Protein AF-A0A377K0C2-F1 (afdb_monomer)

Secondary structure (DSSP, 8-state):
--EEEE--S--SSSTTTTTSEEETTEEHHHHHHHHHHHTT--GGGEEEEES-TTHHHHHHHTT-EEEE-------

Nearest PDB structures (foldseek):
  1qwj-assembly2_D  TM=8.305E-01  e=7.983E-03  Mus musculus
  3pol-assembly1_A  TM=7.953E-01  e=1.274E-02  Acinetobacter baumannii ATCC 17978
  2b0c-assembly1_A  TM=7.031E-01  e=1.274E+00  Escherichia coli K-12
  4dfd-assembly2_B  TM=5.990E-01  e=1.191E+00  Bacteroides thetaiotaomicron
  4l4u-assembly1_A-2  TM=5.268E-01  e=1.191E+00  Aquifex aeolicus VF5

Organism: Escherichia coli (NCBI:txid562)

Solvent-accessible surface area (backbone atoms only — not comparable to full-atom values): 4477 Å² total; per-residue (Å²): 134,74,47,78,43,83,49,66,57,83,42,88,89,49,71,35,56,43,74,37,72,72,56,98,76,33,19,53,48,53,54,50,53,51,53,42,47,76,71,70,49,57,41,88,37,33,34,40,36,22,65,52,74,81,54,42,61,62,23,58,79,66,56,31,41,67,39,86,40,78,81,77,77,84,127

Structure (mmCIF, N/CA/C/O backbone):
data_AF-A0A377K0C2-F1
#
_entry.id   AF-A0A377K0C2-F1
#
loop_
_atom_site.group_PDB
_atom_site.id
_atom_site.type_symbol
_atom_site.label_atom_id
_atom_site.label_alt_id
_atom_site.label_comp_id
_atom_site.label_asym_id
_atom_site.label_entity_id
_atom_site.label_seq_id
_atom_site.pdbx_PDB_ins_code
_atom_site.Cartn_x
_atom_site.Cartn_y
_atom_site.Cartn_z
_atom_site.occupancy
_atom_site.B_iso_or_equiv
_atom_site.auth_seq_id
_atom_site.auth_comp_id
_atom_site.auth_asym_id
_atom_site.auth_atom_id
_atom_site.pdbx_PDB_model_num
ATOM 1 N N . MET A 1 1 ? -18.893 -1.878 7.291 1.00 88.19 1 MET A N 1
ATOM 2 C CA . MET A 1 1 ? -18.551 -1.660 5.868 1.00 88.19 1 MET A CA 1
ATOM 3 C C . MET A 1 1 ? -17.153 -2.207 5.629 1.00 88.19 1 MET A C 1
ATOM 5 O O . MET A 1 1 ? -16.347 -2.113 6.543 1.00 88.19 1 MET A O 1
ATOM 9 N N . LYS A 1 2 ? -16.881 -2.812 4.470 1.00 95.94 2 LYS A N 1
ATOM 10 C CA . LYS A 1 2 ? -15.533 -3.253 4.074 1.00 95.94 2 LYS A CA 1
ATOM 11 C C . LYS A 1 2 ? -15.160 -2.561 2.769 1.00 95.94 2 LYS A C 1
ATOM 13 O O . LYS A 1 2 ? -16.035 -2.374 1.925 1.00 95.94 2 LYS A O 1
ATOM 18 N N . VAL A 1 3 ? -13.891 -2.200 2.615 1.00 97.81 3 VAL A N 1
ATOM 19 C CA . VAL A 1 3 ? -13.357 -1.577 1.399 1.00 97.81 3 VAL A CA 1
ATOM 20 C C . VAL A 1 3 ? -12.327 -2.510 0.792 1.00 97.81 3 VAL A C 1
ATOM 22 O O . VAL A 1 3 ? -11.428 -2.970 1.489 1.00 97.81 3 VAL A O 1
ATOM 25 N N . ILE A 1 4 ? -12.444 -2.766 -0.507 1.00 97.19 4 ILE A N 1
ATOM 26 C CA . ILE A 1 4 ? -11.420 -3.467 -1.274 1.00 97.19 4 ILE A CA 1
ATOM 27 C C . ILE A 1 4 ? -10.844 -2.525 -2.325 1.00 97.19 4 ILE A C 1
ATOM 29 O O . ILE A 1 4 ? -11.586 -1.878 -3.063 1.00 97.19 4 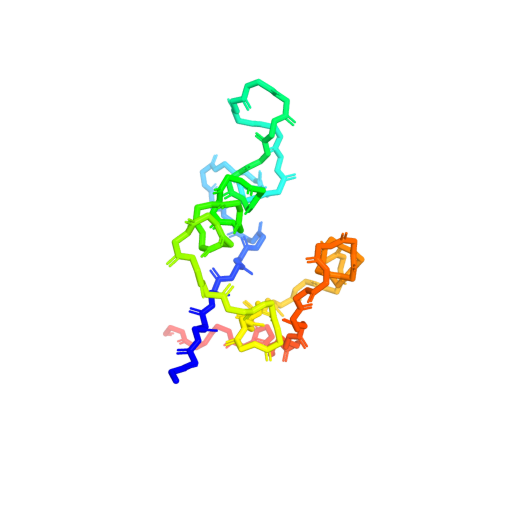ILE A O 1
ATOM 33 N N . ILE A 1 5 ? -9.518 -2.440 -2.381 1.00 96.69 5 ILE A N 1
ATOM 34 C CA . ILE A 1 5 ? -8.785 -1.631 -3.352 1.00 96.69 5 ILE A CA 1
ATOM 35 C C . ILE A 1 5 ? -7.969 -2.580 -4.224 1.00 96.69 5 ILE A C 1
ATOM 37 O O . ILE A 1 5 ? -6.989 -3.159 -3.748 1.00 96.69 5 ILE A O 1
ATOM 41 N N . PRO A 1 6 ? -8.344 -2.757 -5.498 1.00 94.31 6 PRO A N 1
ATOM 42 C CA . PRO A 1 6 ? -7.486 -3.418 -6.465 1.00 94.31 6 PRO A CA 1
ATOM 43 C C . PRO A 1 6 ? -6.252 -2.550 -6.731 1.00 94.31 6 PRO A C 1
ATOM 45 O O . PRO A 1 6 ? -6.367 -1.428 -7.228 1.00 94.31 6 PRO A O 1
ATOM 48 N N . LEU A 1 7 ? -5.068 -3.072 -6.422 1.00 94.81 7 LEU A N 1
ATOM 49 C CA . LEU A 1 7 ? -3.793 -2.426 -6.698 1.00 94.81 7 LEU A CA 1
ATOM 50 C C . LEU A 1 7 ? -2.995 -3.312 -7.649 1.00 94.81 7 LEU A C 1
ATOM 52 O O . LEU A 1 7 ? -2.463 -4.342 -7.262 1.00 94.81 7 LEU A O 1
ATOM 56 N N . GLN A 1 8 ? -2.917 -2.883 -8.905 1.00 90.00 8 GLN A N 1
ATOM 57 C CA . GLN A 1 8 ? -2.128 -3.550 -9.938 1.00 90.00 8 GLN A CA 1
ATOM 58 C C . GLN A 1 8 ? -0.779 -2.853 -10.109 1.00 90.00 8 GLN A C 1
ATOM 60 O O . GLN A 1 8 ? -0.718 -1.618 -10.159 1.00 90.00 8 GLN A O 1
ATOM 65 N N . THR A 1 9 ? 0.295 -3.620 -10.260 1.00 86.44 9 THR A N 1
ATOM 66 C CA . THR A 1 9 ? 1.630 -3.091 -10.590 1.00 86.44 9 THR A CA 1
ATOM 67 C C . THR A 1 9 ? 1.940 -3.192 -12.087 1.00 86.44 9 THR A C 1
ATOM 69 O O . THR A 1 9 ? 2.787 -2.454 -12.593 1.00 86.44 9 THR A O 1
ATOM 7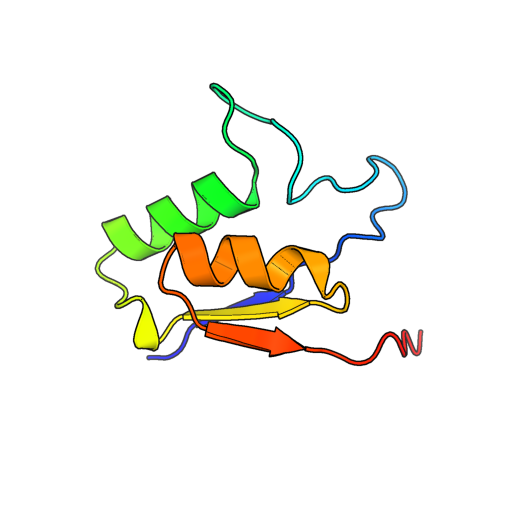2 N N . CYS A 1 10 ? 1.181 -4.006 -12.829 1.00 85.19 10 CYS A N 1
ATOM 73 C CA . CYS A 1 10 ? 1.326 -4.264 -14.268 1.00 85.19 10 CYS A CA 1
ATOM 74 C C . CYS A 1 10 ? 0.694 -3.196 -15.190 1.00 85.19 10 CYS A C 1
ATOM 76 O O . CYS A 1 10 ? 0.092 -3.511 -16.216 1.00 85.19 10 CYS A O 1
ATOM 78 N N . SER A 1 11 ? 0.785 -1.918 -14.826 1.00 83.38 11 SER A N 1
ATOM 79 C CA . SER A 1 11 ? 0.256 -0.829 -15.657 1.00 83.38 11 SER A CA 1
ATOM 80 C C . SER A 1 11 ? 1.041 -0.694 -16.973 1.00 83.38 11 SER A C 1
ATOM 82 O O . SER A 1 11 ? 2.268 -0.649 -16.959 1.00 83.38 11 SER A O 1
ATOM 84 N N . THR A 1 12 ? 0.328 -0.612 -18.103 1.00 86.88 12 THR A N 1
ATOM 85 C CA . THR A 1 12 ? 0.908 -0.678 -19.460 1.00 86.88 12 THR A CA 1
ATOM 86 C C . THR A 1 12 ? 1.591 0.611 -19.910 1.00 86.88 12 THR A C 1
ATOM 88 O O . THR A 1 12 ? 2.626 0.559 -20.562 1.00 86.88 12 THR A O 1
ATOM 91 N N . ARG A 1 13 ? 1.020 1.776 -19.576 1.00 91.19 13 ARG A N 1
ATOM 92 C CA . ARG A 1 13 ? 1.554 3.089 -19.989 1.00 91.19 13 ARG A CA 1
ATOM 93 C C . ARG A 1 13 ? 2.548 3.665 -18.984 1.00 91.19 13 ARG A C 1
ATOM 95 O O . ARG A 1 13 ? 3.542 4.257 -19.377 1.00 91.19 13 ARG A O 1
ATOM 102 N N . VAL A 1 14 ? 2.252 3.520 -17.694 1.00 91.19 14 VAL A N 1
ATOM 103 C CA . VAL A 1 14 ? 3.095 4.024 -16.600 1.00 91.19 14 VAL A CA 1
ATOM 104 C C . VAL A 1 14 ? 3.411 2.851 -15.678 1.00 91.19 14 VAL A C 1
ATOM 106 O O . VAL A 1 14 ? 2.521 2.444 -14.922 1.00 91.19 14 VAL A O 1
ATOM 109 N N . PRO A 1 15 ? 4.618 2.268 -15.746 1.00 90.12 15 PRO A N 1
ATOM 110 C CA . PRO A 1 15 ? 5.003 1.144 -14.900 1.00 90.12 15 PRO A CA 1
ATOM 111 C C . PRO A 1 15 ? 4.832 1.483 -13.420 1.00 90.12 15 PRO A C 1
ATOM 113 O O . PRO A 1 15 ? 5.149 2.593 -13.000 1.00 90.12 15 PRO A O 1
ATOM 116 N N . LYS A 1 16 ? 4.311 0.539 -12.624 1.00 91.88 16 LYS A N 1
ATOM 117 C CA . LYS A 1 16 ? 4.158 0.703 -11.168 1.00 91.88 16 LYS A CA 1
ATOM 118 C C . LYS A 1 16 ? 3.397 1.976 -10.739 1.00 91.88 16 LYS A C 1
ATOM 120 O O . LYS A 1 16 ? 3.568 2.431 -9.612 1.00 91.88 16 LYS A O 1
ATOM 125 N N . LYS A 1 17 ? 2.501 2.516 -11.587 1.00 93.38 17 LYS A N 1
ATOM 126 C CA . LYS A 1 17 ? 1.790 3.801 -11.368 1.00 93.38 17 LYS A CA 1
ATOM 127 C C . LYS A 1 17 ? 1.211 4.001 -9.964 1.00 93.38 17 LYS A C 1
ATOM 129 O O . LYS A 1 17 ? 1.133 5.123 -9.488 1.00 93.38 17 LYS A O 1
ATOM 134 N N . ASN A 1 18 ? 0.764 2.918 -9.328 1.00 95.38 18 ASN A N 1
ATOM 135 C CA . ASN A 1 18 ? 0.079 2.986 -8.047 1.00 95.38 18 ASN A CA 1
ATOM 136 C C . ASN A 1 18 ? 1.037 3.166 -6.861 1.00 95.38 18 ASN A C 1
ATOM 138 O O . ASN A 1 18 ? 0.577 3.569 -5.802 1.00 95.38 18 ASN A O 1
ATOM 142 N N . ILE A 1 19 ? 2.330 2.876 -7.031 1.00 95.19 19 ILE A N 1
ATOM 143 C CA . ILE A 1 19 ? 3.312 2.787 -5.936 1.00 95.19 19 ILE A CA 1
ATOM 144 C C . ILE A 1 19 ? 4.565 3.648 -6.157 1.00 95.19 19 ILE A C 1
ATOM 146 O O . ILE A 1 19 ? 5.448 3.671 -5.309 1.00 95.19 19 ILE A O 1
ATOM 150 N N . ILE A 1 20 ? 4.661 4.353 -7.287 1.00 94.81 20 ILE A N 1
ATOM 151 C CA . ILE A 1 20 ? 5.716 5.347 -7.537 1.00 94.81 20 ILE A CA 1
ATOM 152 C C . ILE A 1 20 ? 5.269 6.746 -7.081 1.00 94.81 20 ILE A C 1
ATOM 154 O O . ILE A 1 20 ? 4.059 6.982 -7.000 1.00 94.81 20 ILE A O 1
ATOM 158 N N . PRO A 1 21 ? 6.204 7.685 -6.825 1.00 96.94 21 PRO A N 1
ATOM 159 C CA . PRO A 1 21 ? 5.860 9.062 -6.476 1.00 96.94 21 PRO A CA 1
ATOM 160 C C . PRO A 1 21 ? 4.954 9.723 -7.524 1.00 96.94 21 PRO A C 1
ATOM 162 O O . PRO A 1 21 ? 5.192 9.609 -8.727 1.00 96.94 21 PRO A O 1
ATOM 165 N N . PHE A 1 22 ? 3.929 10.433 -7.054 1.00 96.62 22 PHE A N 1
ATOM 166 C CA . PHE A 1 22 ? 2.951 11.147 -7.877 1.00 96.62 22 PHE A CA 1
ATOM 167 C C . PHE A 1 22 ? 2.779 12.605 -7.434 1.00 96.62 22 PHE A C 1
ATOM 169 O O . PHE A 1 22 ? 2.958 13.510 -8.244 1.00 96.62 22 PHE A O 1
ATOM 176 N N . TYR A 1 23 ? 2.473 12.850 -6.156 1.00 97.62 23 TYR A N 1
ATOM 177 C CA . TYR A 1 23 ? 2.248 14.201 -5.630 1.00 97.62 23 TYR A CA 1
ATOM 178 C C . TYR A 1 23 ? 2.894 14.362 -4.256 1.00 97.62 23 TYR A C 1
ATOM 180 O O . TYR A 1 23 ? 2.672 13.536 -3.378 1.00 97.62 23 TYR A O 1
ATOM 188 N N . ASN A 1 24 ? 3.707 15.408 -4.073 1.00 96.56 24 ASN A N 1
ATOM 189 C CA . ASN A 1 24 ? 4.443 15.681 -2.829 1.00 96.56 24 ASN A CA 1
ATOM 190 C C . ASN A 1 24 ? 5.199 14.459 -2.269 1.00 96.56 24 ASN A C 1
ATOM 192 O O . ASN A 1 24 ? 5.2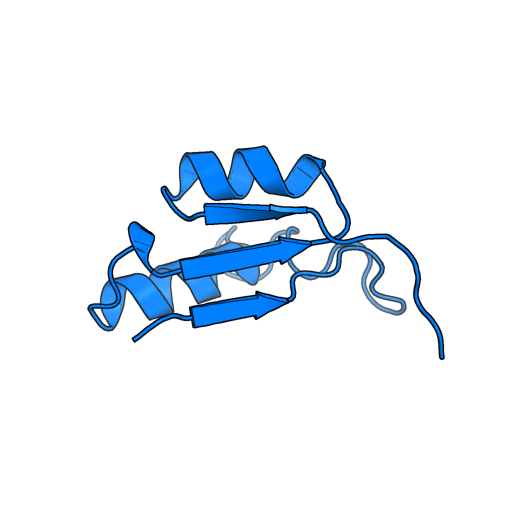13 14.216 -1.068 1.00 96.56 24 ASN A O 1
ATOM 196 N N . GLY A 1 25 ? 5.804 13.657 -3.152 1.00 96.00 25 GLY A N 1
ATOM 197 C CA . GLY A 1 25 ? 6.524 12.434 -2.775 1.00 96.00 25 GLY A CA 1
ATOM 198 C C . GLY A 1 25 ? 5.630 11.229 -2.453 1.00 96.00 25 GLY A C 1
ATOM 199 O O . GLY A 1 25 ? 6.147 10.127 -2.308 1.00 96.00 25 GLY A O 1
ATOM 200 N N . MET A 1 26 ? 4.309 11.403 -2.410 1.00 97.31 26 MET A N 1
ATOM 201 C CA . MET A 1 26 ? 3.342 10.334 -2.165 1.00 97.31 26 MET A CA 1
ATOM 202 C C . MET A 1 26 ? 2.954 9.616 -3.455 1.00 97.31 26 MET A C 1
ATOM 204 O O . MET A 1 26 ? 2.816 10.244 -4.510 1.00 97.31 26 MET A O 1
ATOM 208 N N . SER A 1 27 ? 2.718 8.308 -3.365 1.00 97.31 27 SER A N 1
ATOM 209 C CA . SER A 1 27 ? 2.137 7.519 -4.453 1.00 97.31 27 SER A CA 1
ATOM 210 C C . SER A 1 27 ? 0.608 7.633 -4.507 1.00 97.31 27 SER A C 1
ATOM 212 O O . SER A 1 27 ? -0.039 8.123 -3.579 1.00 97.31 27 SER A O 1
ATOM 214 N N . LEU A 1 28 ? -0.008 7.140 -5.588 1.00 96.88 28 LEU A N 1
ATOM 215 C CA . LEU A 1 28 ? -1.473 7.045 -5.670 1.00 96.88 28 LEU A CA 1
ATOM 216 C C . LEU A 1 28 ? -2.054 6.134 -4.579 1.00 96.88 28 LEU A C 1
ATOM 218 O O . LEU A 1 28 ? -3.153 6.398 -4.087 1.00 96.88 28 LEU A O 1
ATOM 222 N N . PHE A 1 29 ? -1.327 5.079 -4.203 1.00 97.31 29 PHE A N 1
ATOM 223 C CA . PHE A 1 29 ? -1.679 4.225 -3.077 1.00 97.31 29 PHE A CA 1
ATOM 224 C C . PHE A 1 29 ? -1.714 5.026 -1.777 1.00 97.31 29 PHE A C 1
ATOM 226 O O . PHE A 1 29 ? -2.748 5.029 -1.112 1.00 97.31 29 PHE A O 1
ATOM 233 N N . ASP A 1 30 ? -0.645 5.762 -1.462 1.00 97.75 30 ASP A N 1
ATOM 234 C CA . ASP A 1 30 ? -0.561 6.560 -0.232 1.00 97.75 30 ASP A CA 1
ATOM 235 C C . ASP A 1 30 ? -1.733 7.533 -0.114 1.00 97.75 30 ASP A C 1
ATOM 237 O O . ASP A 1 30 ? -2.454 7.532 0.884 1.00 97.75 30 ASP A O 1
ATOM 241 N N . ILE A 1 31 ? -1.971 8.300 -1.179 1.00 98.19 31 ILE A N 1
ATOM 242 C CA . ILE A 1 31 ? -3.046 9.294 -1.233 1.00 98.19 31 ILE A CA 1
ATOM 243 C C . ILE A 1 31 ? -4.405 8.623 -1.020 1.00 98.19 31 ILE A C 1
ATOM 245 O O . ILE A 1 31 ? -5.257 9.146 -0.302 1.00 98.19 31 ILE A O 1
ATOM 249 N N . LYS A 1 32 ? -4.632 7.45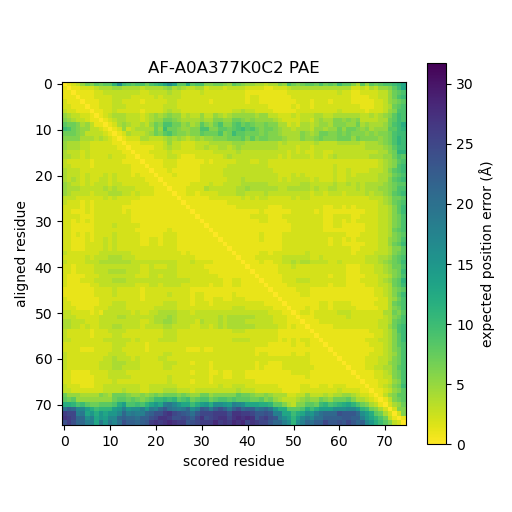3 -1.630 1.00 98.00 32 LYS A N 1
ATOM 250 C CA . LYS A 1 32 ? -5.904 6.741 -1.487 1.00 98.00 32 LYS A CA 1
ATOM 251 C C . LYS A 1 32 ? -6.106 6.214 -0.068 1.00 98.00 32 LYS A C 1
ATOM 253 O O . LYS A 1 32 ? -7.222 6.312 0.440 1.00 98.00 32 LYS A O 1
ATOM 258 N N . ILE A 1 33 ? -5.068 5.664 0.560 1.00 98.00 33 ILE A N 1
ATOM 259 C CA . ILE A 1 33 ? -5.160 5.189 1.942 1.00 98.00 33 ILE A CA 1
ATOM 260 C C . ILE A 1 33 ? -5.466 6.353 2.878 1.00 98.00 33 ILE A C 1
ATOM 262 O O . ILE A 1 33 ? -6.434 6.272 3.629 1.00 98.00 33 ILE A O 1
ATOM 266 N N . GLU A 1 34 ? -4.736 7.463 2.775 1.00 97.75 34 GLU A N 1
ATOM 267 C CA . GLU A 1 34 ? -4.990 8.636 3.618 1.00 97.75 34 GLU A CA 1
ATOM 268 C C . GLU A 1 34 ? -6.402 9.190 3.441 1.00 97.75 34 GLU A C 1
ATOM 270 O O . GLU A 1 34 ? -7.065 9.495 4.428 1.00 97.75 34 GLU A O 1
ATOM 275 N N . GLN A 1 35 ? -6.917 9.250 2.210 1.00 98.00 35 GLN A N 1
ATOM 276 C CA . GLN A 1 35 ? -8.305 9.652 1.965 1.00 98.00 35 GLN A CA 1
ATOM 277 C C . GLN A 1 35 ? -9.312 8.769 2.715 1.00 98.00 35 GLN A C 1
ATOM 279 O O . GLN A 1 35 ? -10.267 9.286 3.294 1.00 98.00 35 GLN A O 1
ATOM 284 N N . LEU A 1 36 ? -9.113 7.446 2.714 1.00 98.12 36 LEU A N 1
ATOM 285 C CA . LEU A 1 36 ? -10.013 6.513 3.397 1.00 98.12 36 LEU A CA 1
ATOM 286 C C . LEU A 1 36 ? -9.917 6.656 4.917 1.00 98.12 36 LEU A C 1
ATOM 288 O O . LEU A 1 36 ? -10.951 6.749 5.581 1.00 98.12 36 LEU A O 1
ATOM 292 N N . LEU A 1 37 ? -8.699 6.742 5.453 1.00 97.25 37 LEU A N 1
ATOM 293 C CA . LEU A 1 37 ? -8.474 6.938 6.885 1.00 97.25 37 LEU A CA 1
ATOM 294 C C . LEU A 1 37 ? -9.087 8.261 7.366 1.00 97.25 37 LEU A C 1
ATOM 296 O O . LEU A 1 37 ? -9.842 8.274 8.337 1.00 97.25 37 LEU A O 1
ATOM 300 N N . ASN A 1 38 ? -8.870 9.350 6.624 1.00 98.00 38 ASN A N 1
ATOM 301 C CA . ASN A 1 38 ? -9.427 10.670 6.933 1.00 98.00 38 ASN A CA 1
ATOM 302 C C . ASN A 1 38 ? -10.958 10.717 6.803 1.00 98.00 38 ASN A C 1
ATOM 304 O O . ASN A 1 38 ? -11.603 11.540 7.447 1.00 98.00 38 ASN A O 1
ATOM 308 N N . SER A 1 39 ? -11.558 9.819 6.014 1.00 97.50 39 SER A N 1
ATOM 309 C CA . SER A 1 39 ? -13.019 9.661 5.935 1.00 97.50 39 SER A CA 1
ATOM 310 C C . SER A 1 39 ? -13.624 8.850 7.093 1.00 97.50 39 SER A C 1
ATOM 312 O O . SER A 1 39 ? -14.832 8.618 7.116 1.00 97.50 39 SER A O 1
ATOM 314 N N . GLY A 1 40 ? -12.806 8.410 8.057 1.00 97.44 40 GLY A N 1
ATOM 315 C CA . GLY A 1 40 ? -13.243 7.632 9.218 1.00 97.44 40 GLY A CA 1
ATOM 316 C C . GLY A 1 40 ? -13.360 6.128 8.960 1.00 97.44 40 GLY A C 1
ATOM 317 O O . GLY A 1 40 ? -13.926 5.405 9.785 1.00 97.44 40 GLY A O 1
ATO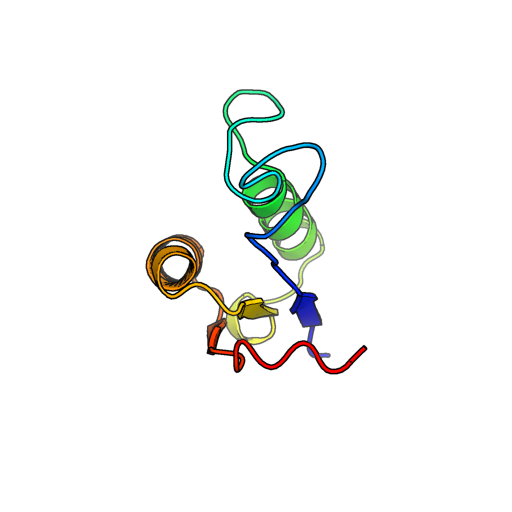M 318 N N . ILE A 1 41 ? -12.842 5.627 7.832 1.00 98.06 41 ILE A N 1
ATOM 319 C CA . ILE A 1 41 ? -12.804 4.186 7.569 1.00 98.06 41 ILE A CA 1
ATOM 320 C C . ILE A 1 41 ? -11.671 3.567 8.373 1.00 98.06 41 ILE A C 1
ATOM 322 O O . ILE A 1 41 ? -10.514 3.971 8.271 1.00 98.06 41 ILE A O 1
ATOM 326 N N . LYS A 1 42 ? -12.018 2.557 9.169 1.00 97.94 42 LYS A N 1
ATOM 327 C CA . LYS A 1 42 ? -11.057 1.904 10.048 1.00 97.94 42 LYS A CA 1
ATOM 328 C C . LYS A 1 42 ? -10.079 1.032 9.244 1.00 97.94 42 LYS A C 1
ATOM 330 O O . LYS A 1 42 ? -10.558 0.263 8.396 1.00 97.94 42 LYS A O 1
ATOM 335 N N . PRO A 1 43 ? -8.759 1.106 9.500 1.00 97.69 43 PRO A N 1
ATOM 336 C CA . PRO A 1 43 ? -7.736 0.375 8.747 1.00 97.69 43 PRO A CA 1
ATOM 337 C C . PRO A 1 43 ? -8.011 -1.128 8.615 1.00 97.69 43 PRO A C 1
ATOM 339 O O . PRO A 1 43 ? -7.881 -1.695 7.530 1.00 97.69 43 PRO A O 1
ATOM 342 N N . GLU A 1 44 ? -8.509 -1.761 9.681 1.00 97.62 44 GLU A N 1
ATOM 343 C CA . GLU A 1 44 ? -8.812 -3.194 9.733 1.00 97.62 44 GLU A CA 1
ATOM 344 C C . GLU A 1 44 ? -9.940 -3.623 8.780 1.00 97.62 44 GLU A C 1
ATOM 346 O O . GLU A 1 44 ? -10.129 -4.814 8.531 1.00 97.62 44 GLU A O 1
ATOM 351 N N . THR A 1 45 ? -10.686 -2.665 8.221 1.00 98.19 45 THR A N 1
ATOM 352 C CA . THR A 1 45 ? -11.750 -2.908 7.233 1.00 98.19 45 THR A CA 1
ATOM 353 C C . THR A 1 45 ? -11.322 -2.651 5.787 1.00 98.19 45 THR A C 1
ATOM 355 O O . THR A 1 45 ? -12.118 -2.881 4.869 1.00 98.19 45 THR A O 1
ATOM 358 N N . ILE A 1 46 ? -10.085 -2.186 5.579 1.00 98.56 46 ILE A N 1
ATOM 359 C CA . ILE A 1 46 ? -9.505 -1.888 4.269 1.00 98.56 46 ILE A CA 1
ATOM 360 C C . ILE A 1 46 ? -8.655 -3.078 3.827 1.00 98.56 46 ILE A C 1
ATOM 362 O O . ILE A 1 46 ? -7.809 -3.564 4.577 1.00 98.56 46 ILE A O 1
ATOM 366 N N . TYR A 1 47 ? -8.882 -3.538 2.600 1.00 98.31 47 TYR A N 1
ATOM 367 C CA . TYR A 1 47 ? -8.185 -4.668 1.999 1.00 98.31 47 TYR A CA 1
ATOM 368 C C . TYR A 1 47 ? -7.577 -4.270 0.656 1.00 98.31 47 TYR A C 1
ATOM 370 O O . TYR A 1 47 ? -8.279 -3.813 -0.246 1.00 98.31 47 TYR A O 1
ATOM 378 N N . ILE A 1 48 ? -6.276 -4.480 0.500 1.00 97.94 48 ILE A N 1
ATOM 379 C CA . ILE A 1 48 ? -5.522 -4.180 -0.716 1.00 97.94 48 ILE A CA 1
ATOM 380 C C . ILE A 1 48 ? -5.307 -5.478 -1.470 1.00 97.94 48 ILE A C 1
ATOM 382 O O . ILE A 1 48 ? -4.551 -6.343 -1.033 1.00 97.94 48 ILE A O 1
ATOM 386 N N . SER A 1 49 ? -6.001 -5.624 -2.596 1.00 96.31 49 SER A N 1
ATOM 387 C CA . SER A 1 49 ? -5.900 -6.808 -3.439 1.00 96.31 49 SER A CA 1
ATOM 388 C C . SER A 1 49 ? -4.877 -6.578 -4.541 1.00 96.31 49 SER A C 1
ATOM 390 O O . SER A 1 49 ? -5.088 -5.734 -5.412 1.00 96.31 49 SER A O 1
ATOM 392 N N . SER A 1 50 ? -3.777 -7.324 -4.511 1.00 95.00 50 SER A N 1
ATOM 393 C CA . SER A 1 50 ? -2.660 -7.142 -5.441 1.00 95.00 50 SER A CA 1
ATOM 394 C C . SER A 1 50 ? -2.024 -8.473 -5.811 1.00 95.00 50 SER A C 1
ATOM 396 O O . SER A 1 50 ? -1.938 -9.392 -5.001 1.00 95.00 50 SER A O 1
ATOM 398 N N . GLU A 1 51 ? -1.556 -8.566 -7.051 1.00 92.50 51 GLU A N 1
ATOM 399 C CA . GLU A 1 51 ? -0.765 -9.688 -7.562 1.00 92.50 51 GLU A CA 1
ATOM 400 C C . GLU A 1 51 ? 0.732 -9.603 -7.224 1.00 92.50 51 GLU A C 1
ATOM 402 O O . GLU A 1 51 ? 1.516 -10.492 -7.573 1.00 92.50 51 GLU A O 1
ATOM 407 N N . ALA A 1 52 ? 1.149 -8.501 -6.603 1.00 92.88 52 ALA A N 1
ATOM 408 C CA . ALA A 1 52 ? 2.541 -8.188 -6.339 1.00 92.88 52 ALA A CA 1
ATOM 409 C C . ALA A 1 52 ? 2.827 -8.239 -4.836 1.00 92.88 52 ALA A C 1
ATOM 411 O O . ALA A 1 52 ? 2.355 -7.397 -4.074 1.00 92.88 52 ALA A O 1
ATOM 412 N N . GLN A 1 53 ? 3.650 -9.207 -4.424 1.00 92.88 53 GLN A N 1
ATOM 413 C CA . GLN A 1 53 ? 4.020 -9.413 -3.021 1.00 92.88 53 GLN A CA 1
ATOM 414 C C . GLN A 1 53 ? 4.750 -8.205 -2.409 1.00 92.88 5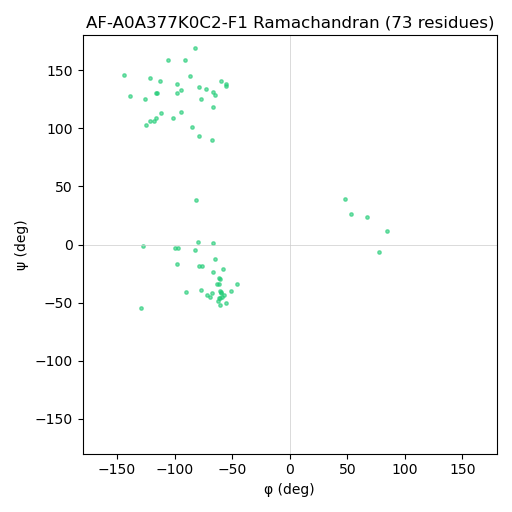3 GLN A C 1
ATOM 416 O O . GLN A 1 53 ? 4.615 -7.958 -1.215 1.00 92.88 53 GLN A O 1
ATOM 421 N N . GLU A 1 54 ? 5.467 -7.421 -3.224 1.00 91.06 54 GLU A N 1
ATOM 422 C CA . GLU A 1 54 ? 6.143 -6.180 -2.801 1.00 91.06 54 GLU A CA 1
ATOM 423 C C . GLU A 1 54 ? 5.182 -5.137 -2.201 1.00 91.06 54 GLU A C 1
ATOM 425 O O . GLU A 1 54 ? 5.599 -4.285 -1.429 1.00 91.06 54 GLU A O 1
ATOM 430 N N . VAL A 1 55 ? 3.883 -5.231 -2.496 1.00 94.81 55 VAL A N 1
ATOM 431 C CA . VAL A 1 55 ? 2.855 -4.330 -1.952 1.00 94.81 55 VAL A CA 1
ATOM 432 C C . VAL A 1 55 ? 2.520 -4.660 -0.494 1.00 94.81 55 VAL A C 1
ATOM 434 O O . VAL A 1 55 ? 1.980 -3.811 0.214 1.00 94.81 55 VAL A O 1
ATOM 437 N N . LYS A 1 56 ? 2.852 -5.866 -0.010 1.00 96.94 56 LYS A N 1
ATOM 438 C CA . LYS A 1 56 ? 2.535 -6.274 1.363 1.00 96.94 56 LYS A CA 1
ATOM 439 C C . LYS A 1 56 ? 3.198 -5.360 2.394 1.00 96.94 56 LYS A C 1
ATOM 441 O O . LYS A 1 56 ? 2.505 -4.916 3.300 1.00 96.94 56 LYS A O 1
ATOM 446 N N . SER A 1 57 ? 4.485 -5.042 2.238 1.00 96.50 57 SER A N 1
ATOM 447 C CA . SER A 1 57 ? 5.184 -4.165 3.188 1.00 96.50 57 SER A CA 1
ATOM 448 C C . SER A 1 57 ? 4.531 -2.785 3.254 1.00 96.50 57 SER A C 1
ATOM 450 O O . SER A 1 57 ? 4.292 -2.275 4.337 1.00 96.50 57 SER A O 1
ATOM 452 N N . MET A 1 58 ? 4.111 -2.243 2.106 1.00 95.81 58 MET A N 1
ATOM 453 C CA . MET A 1 58 ? 3.387 -0.970 2.053 1.00 95.81 58 MET A C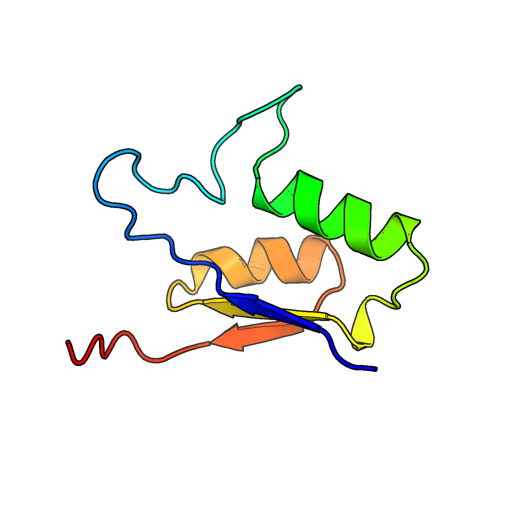A 1
ATOM 454 C C . MET A 1 58 ? 2.037 -1.028 2.784 1.00 95.81 58 MET A C 1
ATOM 456 O O . MET A 1 58 ? 1.593 -0.031 3.342 1.00 95.81 58 MET A O 1
ATOM 460 N N . CYS A 1 59 ? 1.355 -2.178 2.764 1.00 97.56 59 CYS A N 1
ATOM 461 C CA . CYS A 1 59 ? 0.110 -2.370 3.512 1.00 97.56 59 CYS A CA 1
ATOM 462 C C . CYS A 1 59 ? 0.374 -2.456 5.016 1.00 97.56 59 CYS A C 1
ATOM 464 O O . CYS A 1 59 ? -0.340 -1.817 5.790 1.00 97.56 59 CYS A O 1
ATOM 466 N N . ASP A 1 60 ? 1.412 -3.204 5.403 1.00 97.44 60 ASP A N 1
ATOM 467 C CA . ASP A 1 60 ? 1.843 -3.354 6.793 1.00 97.44 60 ASP A CA 1
ATOM 468 C C . ASP A 1 60 ? 2.204 -1.976 7.390 1.00 97.44 60 ASP A C 1
ATOM 470 O O . ASP A 1 60 ? 1.699 -1.623 8.456 1.00 97.44 60 ASP A O 1
ATOM 474 N N . ASP A 1 61 ? 2.959 -1.148 6.655 1.00 96.50 61 ASP A N 1
ATOM 475 C CA . ASP A 1 61 ? 3.352 0.215 7.058 1.00 96.50 61 ASP A CA 1
ATOM 476 C C . ASP A 1 61 ? 2.149 1.146 7.295 1.00 96.50 61 ASP A C 1
ATOM 478 O O . ASP A 1 61 ? 2.211 2.077 8.099 1.00 96.50 61 ASP A O 1
ATOM 482 N N . LYS A 1 62 ? 1.038 0.908 6.589 1.00 95.75 62 LYS A N 1
ATOM 483 C CA . LYS A 1 62 ? -0.201 1.694 6.702 1.00 95.75 62 LYS A CA 1
ATOM 484 C C . LYS A 1 62 ? -1.239 1.063 7.637 1.00 95.75 62 LYS A C 1
ATOM 486 O O . LYS A 1 62 ? -2.306 1.645 7.827 1.00 95.75 62 LYS A O 1
ATOM 491 N N . GLY A 1 63 ? -0.968 -0.122 8.189 1.00 97.25 63 GLY A N 1
ATOM 492 C CA . GLY A 1 63 ? -1.896 -0.856 9.053 1.00 97.25 63 GLY A CA 1
ATOM 493 C C . GLY A 1 63 ? -3.158 -1.372 8.348 1.00 97.25 63 GLY A C 1
ATOM 494 O O . GLY A 1 63 ? -4.176 -1.578 9.008 1.00 97.25 63 GLY A O 1
ATOM 495 N N . VAL A 1 64 ? -3.122 -1.563 7.024 1.00 98.19 64 VAL A N 1
ATOM 496 C CA . VAL A 1 64 ? -4.254 -2.091 6.235 1.00 98.19 64 VAL A CA 1
ATOM 497 C C . VAL A 1 64 ? -4.007 -3.538 5.814 1.00 98.19 64 VAL A C 1
ATOM 499 O O . VAL A 1 64 ? -2.872 -4.006 5.751 1.00 98.19 64 VAL A O 1
ATOM 502 N N . ASN A 1 65 ? -5.070 -4.273 5.491 1.00 98.44 65 ASN A N 1
ATOM 503 C CA . ASN A 1 65 ? -4.941 -5.692 5.173 1.00 98.44 65 ASN A CA 1
ATOM 504 C C . ASN A 1 65 ? -4.426 -5.906 3.746 1.00 98.44 65 ASN A C 1
ATOM 506 O O . ASN A 1 65 ? -4.958 -5.333 2.795 1.00 98.44 65 ASN A O 1
ATOM 510 N N . PHE A 1 66 ? -3.470 -6.815 3.574 1.00 98.19 66 PHE A N 1
ATOM 511 C CA . PHE A 1 66 ? -3.030 -7.281 2.260 1.00 98.19 66 PHE A CA 1
ATOM 512 C C . PHE A 1 66 ? -3.761 -8.564 1.853 1.00 98.19 66 PHE A C 1
ATOM 514 O O . PHE A 1 66 ? -3.838 -9.518 2.627 1.00 98.19 66 PHE A O 1
ATOM 521 N N . LEU A 1 67 ? -4.256 -8.606 0.617 1.00 96.50 67 LEU A N 1
ATOM 522 C CA . LEU A 1 67 ? -4.832 -9.791 -0.012 1.00 96.50 67 LEU A CA 1
ATOM 523 C C . LEU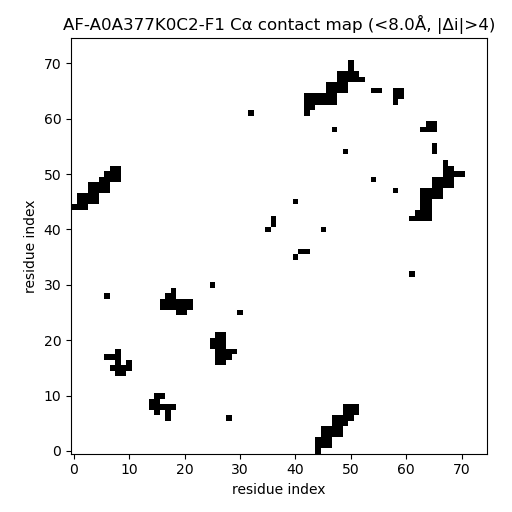 A 1 67 ? -4.046 -10.117 -1.283 1.00 96.50 67 LEU A C 1
ATOM 525 O O . LEU A 1 67 ? -4.191 -9.445 -2.308 1.00 96.50 67 LEU A O 1
ATOM 529 N N . LEU A 1 68 ? -3.237 -11.175 -1.223 1.00 94.62 68 LEU A N 1
ATOM 530 C CA . LEU A 1 68 ? -2.549 -11.680 -2.405 1.00 94.62 68 LEU A CA 1
ATOM 531 C C . LEU A 1 68 ? -3.580 -12.211 -3.407 1.00 94.62 68 LEU A C 1
ATOM 533 O O . LEU A 1 68 ? -4.447 -13.014 -3.061 1.00 94.62 68 LEU A O 1
ATOM 537 N N . ARG A 1 69 ? -3.479 -11.756 -4.653 1.00 89.56 69 ARG A N 1
ATOM 538 C CA . ARG A 1 69 ? -4.337 -12.170 -5.763 1.00 89.56 69 ARG A CA 1
ATOM 539 C C . ARG A 1 69 ? -3.517 -12.945 -6.781 1.00 89.56 69 ARG A C 1
ATOM 541 O O . ARG A 1 69 ? -2.396 -12.559 -7.103 1.00 89.56 69 ARG A O 1
ATOM 548 N N . ASP A 1 70 ? -4.095 -14.001 -7.335 1.00 84.50 70 ASP A N 1
ATOM 549 C CA . ASP A 1 70 ? -3.452 -14.719 -8.429 1.00 84.50 70 ASP A CA 1
ATOM 550 C C . ASP A 1 70 ? -3.215 -13.800 -9.633 1.00 84.50 70 ASP A C 1
ATOM 552 O O . ASP A 1 70 ? -4.073 -13.007 -10.030 1.00 84.50 70 ASP A O 1
ATOM 556 N N . LYS A 1 71 ? -2.056 -13.971 -10.277 1.00 73.94 71 LYS A N 1
ATOM 557 C CA . LYS A 1 71 ? -1.690 -13.279 -11.525 1.00 73.94 71 LYS A CA 1
ATOM 558 C C . LYS A 1 71 ? -2.538 -13.688 -12.732 1.00 73.94 71 LYS A C 1
ATOM 560 O O . LYS A 1 71 ? -2.286 -13.189 -13.827 1.00 73.94 71 LYS A O 1
ATOM 565 N N . LYS A 1 72 ? -3.517 -14.587 -12.569 1.00 67.31 72 LYS A N 1
ATOM 566 C CA . LYS A 1 72 ? -4.406 -15.016 -13.653 1.00 67.31 72 LYS A CA 1
ATOM 567 C C . LYS A 1 72 ? -5.307 -13.861 -14.070 1.00 67.31 72 LYS A C 1
ATOM 569 O O . LYS A 1 72 ? -6.398 -13.647 -13.550 1.00 67.31 72 LYS A O 1
ATOM 574 N N . ILE A 1 73 ? -4.800 -13.112 -15.032 1.00 55.66 73 ILE A N 1
ATOM 575 C CA . ILE A 1 73 ? -5.569 -12.252 -15.904 1.00 55.66 73 ILE A CA 1
ATOM 576 C C . ILE A 1 73 ? -6.196 -13.187 -16.948 1.00 55.66 73 ILE A C 1
ATOM 578 O O . ILE A 1 73 ? -5.550 -13.534 -17.930 1.00 55.66 73 ILE A O 1
ATOM 582 N N . ASN A 1 74 ? -7.423 -13.644 -16.705 1.00 42.16 74 ASN A N 1
ATOM 583 C CA . ASN A 1 74 ? -8.274 -14.135 -17.785 1.00 42.16 74 ASN A CA 1
ATOM 584 C C . ASN A 1 74 ? -8.960 -12.892 -18.373 1.00 42.16 74 ASN A C 1
ATOM 586 O O . ASN A 1 74 ? -9.866 -12.354 -17.734 1.00 42.16 74 ASN A O 1
ATOM 590 N N . TRP A 1 75 ? -8.473 -12.398 -19.513 1.00 48.66 75 TRP A N 1
ATOM 591 C CA . TRP A 1 75 ? -9.282 -11.590 -20.430 1.00 48.66 75 TRP A CA 1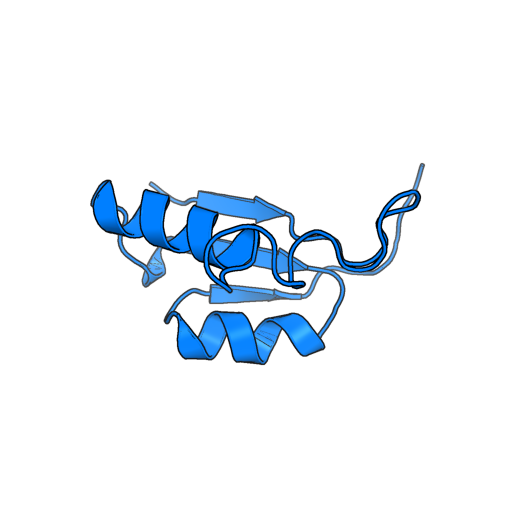
ATOM 592 C C . TRP A 1 75 ? -9.806 -12.523 -21.511 1.00 48.66 75 TRP A C 1
ATOM 594 O O . TRP A 1 75 ? -8.975 -13.300 -22.036 1.00 48.66 75 TRP A O 1
#

InterPro domains:
  IPR003329 Acylneuraminate cytidylyltransferase [PF02348] (3-74)
  IPR029044 Nucleotide-diphospho-sugar transferases [G3DSA:3.90.550.10] (2-74)
  IPR029044 Nucleotide-diphospho-sugar transferases [SSF53448] (1-70)

Radius of gyration: 12.35 Å; Cα contacts (8 Å, |Δi|>4): 107; chains: 1; bounding box: 25×31×30 Å

Sequence (75 aa):
MKVIIPLQTCSTRVPKKNIIPFYNGMSLFDIKIEQLLNSGIKPETIYISSEAQEVKSMCDDKGVNFLLRDKKINW

Foldseek 3Di:
DAAEAEQEQPDDPDGRQQQAQDPPRDGVVRVVLVVCVVVVNDQARYEYEYCDPVCCVVSVVSSHHYDHDHPDPDD

Mean predicted aligned error: 3.65 Å

pLDDT: mean 92.66, std 10.49, range [42.16, 98.56]